Protein AF-A0A843CCV9-F1 (afdb_monomer_lite)

pLDDT: mean 87.37, std 11.82, range [52.5, 98.38]

Radius of gyration: 15.85 Å; chains: 1; bounding box: 40×37×37 Å

Sequence (175 aa):
MLTIKQDQPRVGEVSTDGSSGFIIGARSNHYNNNGCDVDTYYSRMQYDGSANFAKELDHPNDSTPKPSNNKIHWGGGTIPPNTWIGHKFVLRDYDDGKHVKMQMFLDKTDGFNGGDWNLVAEWNDDGNWPVPPNSCDISVDKIILDANPSIFIRNTEISSALYKKFSVREIDPLP

Structure (mmCIF, N/CA/C/O backbone):
data_AF-A0A843CCV9-F1
#
_entry.id   AF-A0A843CCV9-F1
#
loop_
_atom_site.group_PDB
_atom_site.id
_atom_site.type_symbol
_atom_site.label_atom_id
_atom_site.label_alt_id
_atom_site.label_comp_id
_atom_site.label_asym_id
_atom_site.label_entity_id
_atom_site.label_seq_id
_atom_site.pdbx_PDB_ins_code
_atom_site.Cartn_x
_atom_site.Cartn_y
_atom_site.Cartn_z
_atom_site.occupancy
_atom_site.B_iso_or_equiv
_atom_site.auth_seq_id
_atom_site.auth_comp_id
_atom_site.auth_asym_id
_atom_site.auth_atom_id
_atom_site.pdbx_PDB_model_num
ATOM 1 N N . MET A 1 1 ? -2.017 -7.859 9.337 1.00 60.91 1 MET A N 1
ATOM 2 C CA . MET A 1 1 ? -3.231 -7.192 9.869 1.00 60.91 1 MET A CA 1
ATOM 3 C C . MET A 1 1 ? -2.796 -6.265 10.980 1.00 60.91 1 MET A C 1
ATOM 5 O O . MET A 1 1 ? -1.854 -6.611 11.672 1.00 60.91 1 MET A O 1
ATOM 9 N N . LEU A 1 2 ? -3.436 -5.110 11.128 1.00 74.00 2 LEU A N 1
ATOM 10 C CA . LEU A 1 2 ? -3.137 -4.156 12.186 1.00 74.00 2 LEU A CA 1
ATOM 11 C C . LEU A 1 2 ? -4.424 -3.460 12.620 1.00 74.00 2 LEU A C 1
ATOM 13 O O . LEU A 1 2 ? -5.252 -3.134 11.773 1.00 74.00 2 LEU A O 1
ATOM 17 N N . THR A 1 3 ? -4.579 -3.227 13.919 1.00 69.50 3 THR A N 1
ATOM 18 C CA . THR A 1 3 ? -5.657 -2.408 14.472 1.00 69.50 3 THR A CA 1
ATOM 19 C C . THR A 1 3 ? -5.045 -1.209 15.185 1.00 69.50 3 THR A C 1
ATOM 21 O O . THR A 1 3 ? -4.145 -1.373 16.011 1.00 69.50 3 THR A O 1
ATOM 24 N N . ILE A 1 4 ? -5.513 -0.011 14.845 1.00 72.94 4 ILE A N 1
ATOM 25 C CA . ILE A 1 4 ? -4.904 1.262 15.234 1.00 72.94 4 ILE A CA 1
ATOM 26 C C . ILE A 1 4 ? -5.952 2.147 15.889 1.00 72.94 4 ILE A C 1
ATOM 28 O O . ILE A 1 4 ? -7.114 2.136 15.489 1.00 72.94 4 ILE A O 1
ATOM 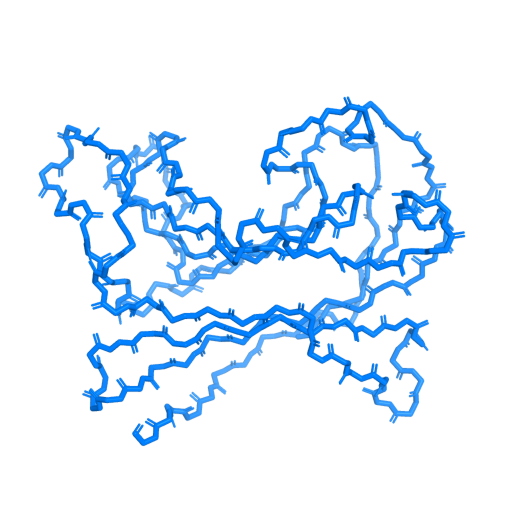32 N N . LYS A 1 5 ? -5.548 2.903 16.901 1.00 68.75 5 LYS A N 1
ATOM 33 C CA . LYS A 1 5 ? -6.392 3.881 17.577 1.00 68.75 5 LYS A CA 1
ATOM 34 C C . LYS A 1 5 ? -5.623 5.173 17.790 1.00 68.75 5 LYS A C 1
ATOM 36 O O . LYS A 1 5 ? -4.460 5.157 18.190 1.00 68.75 5 LYS A O 1
ATOM 41 N N . GLN A 1 6 ? -6.305 6.284 17.551 1.00 65.81 6 GLN A N 1
ATOM 42 C CA . GLN A 1 6 ? -5.810 7.626 17.826 1.00 65.81 6 GLN A CA 1
ATOM 43 C C . GLN A 1 6 ? -6.588 8.224 18.993 1.00 65.81 6 GLN A C 1
ATOM 45 O O . GLN A 1 6 ? -7.816 8.213 18.985 1.00 65.81 6 GLN A O 1
ATOM 50 N N . ASP A 1 7 ? -5.887 8.758 19.992 1.00 56.34 7 ASP A N 1
ATOM 51 C CA . ASP A 1 7 ? -6.539 9.197 21.227 1.00 56.34 7 ASP A CA 1
ATOM 52 C C . ASP A 1 7 ? -7.029 10.658 21.197 1.00 56.34 7 ASP A C 1
ATOM 54 O O . ASP A 1 7 ? -7.858 10.988 22.035 1.00 56.34 7 ASP A O 1
ATOM 58 N N . GLN A 1 8 ? -6.572 11.528 20.276 1.00 53.69 8 GLN A N 1
ATOM 59 C CA . GLN A 1 8 ? -6.925 12.970 20.205 1.00 53.69 8 GLN A CA 1
ATOM 60 C C . GLN A 1 8 ? -6.863 13.533 18.757 1.00 53.69 8 GLN A C 1
ATOM 62 O O . GLN A 1 8 ? -6.027 13.033 18.000 1.00 53.69 8 GLN A O 1
ATOM 67 N N . PRO A 1 9 ? -7.654 14.569 18.378 1.00 56.22 9 PRO A N 1
ATOM 68 C CA . PRO A 1 9 ? -7.565 15.275 17.081 1.00 56.22 9 PRO A CA 1
ATOM 69 C C . PRO A 1 9 ? -6.330 16.199 16.980 1.00 56.22 9 PRO A C 1
ATOM 71 O O . PRO A 1 9 ? -5.890 16.729 18.005 1.00 56.22 9 PRO A O 1
ATOM 74 N N . ARG A 1 10 ? -5.699 16.348 15.795 1.00 60.00 10 ARG A N 1
ATOM 75 C CA . ARG A 1 10 ? -4.328 16.927 15.659 1.00 60.00 10 ARG A CA 1
ATOM 76 C C . ARG A 1 10 ? -4.046 17.719 14.377 1.00 60.00 10 ARG A C 1
ATOM 78 O O . ARG A 1 10 ? -4.796 17.648 13.418 1.00 60.00 10 ARG A O 1
ATOM 85 N N . VAL A 1 11 ? -2.898 18.415 14.363 1.00 53.16 11 VAL A N 1
ATOM 86 C CA . VAL A 1 11 ? -2.359 19.246 13.259 1.00 53.16 11 VAL A CA 1
ATOM 87 C C . VAL A 1 11 ? -2.357 18.521 11.902 1.00 53.16 11 VAL A C 1
ATOM 89 O O . VAL A 1 11 ? -2.688 19.133 10.892 1.00 53.16 11 VAL A O 1
ATOM 92 N N . GLY A 1 12 ? -2.102 17.208 11.881 1.00 52.94 12 GLY A N 1
ATOM 93 C CA . GLY A 1 12 ? -2.172 16.396 10.661 1.00 52.94 12 GLY A CA 1
ATOM 94 C C . GLY A 1 12 ? -3.577 16.225 10.056 1.00 52.94 12 GLY A C 1
ATOM 95 O O . GLY A 1 12 ? -3.699 15.829 8.906 1.00 52.94 12 GLY A O 1
ATOM 96 N N . GLU A 1 13 ? -4.654 16.527 10.789 1.00 54.75 13 GLU A N 1
ATOM 97 C CA . GLU A 1 13 ? -6.037 16.471 10.274 1.00 54.75 13 GLU A CA 1
ATOM 98 C C . GLU A 1 13 ? -6.401 17.706 9.432 1.00 54.75 13 GLU A C 1
ATOM 100 O O . GLU A 1 13 ? -7.435 17.716 8.766 1.00 54.75 13 GLU A O 1
ATOM 105 N N . VAL A 1 14 ? -5.546 18.738 9.446 1.00 52.97 14 VAL A N 1
ATOM 106 C CA . VAL A 1 14 ? -5.641 19.923 8.578 1.00 52.97 14 VAL A CA 1
ATOM 107 C C . VAL A 1 14 ? -4.507 20.002 7.547 1.00 52.97 14 VAL A C 1
ATOM 109 O O . VAL A 1 14 ? -4.488 20.943 6.755 1.00 52.97 14 VAL A O 1
ATOM 112 N N . SER A 1 15 ? -3.580 19.032 7.522 1.00 52.50 15 SER A N 1
ATOM 113 C CA . SER A 1 15 ? -2.500 18.957 6.532 1.00 52.50 15 SER A CA 1
ATOM 114 C C . SER A 1 15 ? -2.775 17.879 5.477 1.00 52.50 15 SER A C 1
ATOM 116 O O . SER A 1 15 ? -3.178 16.755 5.776 1.00 52.50 15 SER A O 1
ATOM 118 N N . THR A 1 16 ? -2.549 18.222 4.208 1.00 55.12 16 THR A N 1
ATOM 119 C CA . THR A 1 16 ? -2.654 17.301 3.061 1.00 55.12 16 THR A CA 1
ATOM 120 C C . THR A 1 16 ? -1.339 16.557 2.799 1.00 55.12 16 THR A C 1
ATOM 122 O O . THR A 1 16 ? -1.041 16.220 1.653 1.00 55.12 16 THR A O 1
ATOM 125 N N . ASP A 1 17 ? -0.502 16.376 3.824 1.00 61.06 17 ASP A N 1
ATOM 126 C CA . ASP A 1 17 ? 0.738 15.609 3.697 1.00 61.06 17 ASP A CA 1
ATOM 127 C C . ASP A 1 17 ? 0.392 14.147 3.369 1.00 61.06 17 ASP A C 1
ATOM 129 O O . ASP A 1 17 ? -0.451 13.537 4.018 1.00 61.06 17 ASP A O 1
ATOM 133 N N . GLY A 1 18 ? 1.066 13.548 2.384 1.00 57.91 18 GLY A N 1
ATOM 134 C CA . GLY A 1 18 ? 0.923 12.125 2.072 1.00 57.91 18 GLY A CA 1
ATOM 135 C C . GLY A 1 18 ? 1.239 11.202 3.258 1.00 57.91 18 GLY A C 1
ATOM 136 O O . GLY A 1 18 ? 0.821 10.045 3.252 1.00 57.91 18 GLY A O 1
ATOM 137 N N . SER A 1 19 ? 1.925 11.705 4.288 1.00 64.25 19 SER A N 1
ATOM 138 C CA . SER A 1 19 ? 2.194 10.999 5.545 1.00 64.25 19 SER A CA 1
ATOM 139 C C . SER A 1 19 ? 1.162 11.256 6.660 1.00 64.25 19 SER A C 1
ATOM 141 O O . SER A 1 19 ? 1.296 10.677 7.747 1.00 64.25 19 SER A O 1
ATOM 143 N N . SER A 1 20 ? 0.142 12.098 6.439 1.00 75.38 20 SER A N 1
ATOM 144 C CA . SER A 1 20 ? -0.915 12.360 7.423 1.00 75.38 20 SER A CA 1
ATOM 145 C C . SER A 1 20 ? -1.913 11.195 7.447 1.00 75.38 20 SER A C 1
ATOM 147 O O . SER A 1 20 ? -2.726 11.001 6.547 1.00 75.38 20 SER A O 1
ATOM 149 N N . GLY A 1 21 ? -1.825 10.336 8.467 1.00 83.62 21 GLY A N 1
ATOM 150 C CA . GLY A 1 21 ? -2.702 9.172 8.592 1.00 83.62 21 GLY A CA 1
ATOM 151 C C . GLY A 1 21 ? -2.049 7.925 9.169 1.00 83.62 21 GLY A C 1
ATOM 152 O O . GLY A 1 21 ? -1.034 7.964 9.868 1.00 83.62 21 GLY A O 1
ATOM 153 N N . PHE A 1 22 ? -2.660 6.788 8.849 1.00 88.12 22 PHE A N 1
ATOM 154 C CA . PHE A 1 22 ? -2.153 5.448 9.104 1.00 88.12 22 PHE A CA 1
ATOM 155 C C . PHE A 1 22 ? -1.498 4.901 7.837 1.00 88.12 22 PHE A C 1
ATOM 157 O O . PHE A 1 22 ? -2.172 4.592 6.849 1.00 88.12 22 PHE A O 1
ATOM 164 N N . ILE A 1 23 ? -0.170 4.808 7.870 1.00 92.12 23 ILE A N 1
ATOM 165 C CA . ILE A 1 23 ? 0.641 4.427 6.718 1.00 92.12 23 ILE A CA 1
ATOM 166 C C . ILE A 1 23 ? 1.321 3.090 6.997 1.00 92.12 23 ILE A C 1
ATOM 168 O O . ILE A 1 23 ? 1.965 2.929 8.034 1.00 92.12 23 ILE A O 1
ATOM 172 N N . ILE A 1 24 ? 1.202 2.146 6.065 1.00 95.12 24 ILE A N 1
ATOM 173 C CA . ILE A 1 24 ? 1.956 0.885 6.074 1.00 95.12 24 ILE A CA 1
ATOM 174 C C . ILE A 1 24 ? 2.906 0.903 4.880 1.00 95.12 24 ILE A C 1
ATOM 176 O O . ILE A 1 24 ? 2.442 0.989 3.744 1.00 95.12 24 ILE A O 1
ATOM 180 N N . GLY A 1 25 ? 4.208 0.806 5.141 1.00 95.00 25 GLY A N 1
ATOM 181 C CA . GLY A 1 25 ? 5.238 0.586 4.127 1.00 95.00 25 GLY A CA 1
ATOM 182 C C . GLY A 1 25 ? 5.591 -0.896 4.041 1.00 95.00 25 GLY A C 1
ATOM 183 O O . GLY A 1 25 ? 5.730 -1.555 5.074 1.00 95.00 25 GLY A O 1
ATOM 184 N N . ALA A 1 26 ? 5.713 -1.432 2.829 1.00 94.56 26 ALA A N 1
ATOM 185 C CA . ALA A 1 26 ? 6.111 -2.816 2.578 1.00 94.56 26 ALA A CA 1
ATOM 186 C C . ALA A 1 26 ? 6.934 -2.929 1.285 1.00 94.56 26 ALA A C 1
ATOM 188 O O . ALA A 1 26 ? 6.927 -2.010 0.463 1.00 94.56 26 ALA A O 1
ATOM 189 N N . ARG A 1 27 ? 7.657 -4.050 1.134 1.00 92.00 27 ARG A N 1
ATOM 190 C CA . ARG A 1 27 ? 8.766 -4.188 0.170 1.00 92.00 27 ARG A CA 1
ATOM 191 C C . ARG A 1 27 ? 9.766 -3.045 0.301 1.00 92.00 27 ARG A C 1
ATOM 193 O O . ARG A 1 27 ? 10.195 -2.462 -0.690 1.00 92.00 27 ARG A O 1
ATOM 200 N N . SER A 1 28 ? 10.066 -2.688 1.549 1.00 91.25 28 SER A N 1
ATOM 201 C CA . SER A 1 28 ? 10.811 -1.481 1.851 1.00 91.25 28 SER A CA 1
ATOM 202 C C . SER A 1 28 ? 12.310 -1.734 2.001 1.00 91.25 28 SER A C 1
ATOM 204 O O . SER A 1 28 ? 12.720 -2.722 2.614 1.00 91.25 28 SER A O 1
ATOM 206 N N . ASN A 1 29 ? 13.116 -0.791 1.518 1.00 88.88 29 ASN A N 1
ATOM 207 C CA . ASN A 1 29 ? 14.542 -0.673 1.831 1.00 88.88 29 ASN A CA 1
ATOM 208 C C . ASN A 1 29 ? 14.869 0.586 2.668 1.00 88.88 29 ASN A C 1
ATOM 210 O O . ASN A 1 29 ? 16.020 0.989 2.796 1.00 88.88 29 ASN A O 1
ATOM 214 N N . HIS A 1 30 ? 13.852 1.195 3.292 1.00 82.12 30 HIS A N 1
ATOM 215 C CA . HIS A 1 30 ? 13.925 2.455 4.043 1.00 82.12 30 HIS A CA 1
ATOM 216 C C . HIS A 1 30 ? 14.600 2.295 5.433 1.00 82.12 30 HIS A C 1
ATOM 218 O O . HIS A 1 30 ? 14.054 2.699 6.463 1.00 82.12 30 HIS A O 1
ATOM 224 N N . TYR A 1 31 ? 15.778 1.660 5.492 1.00 74.25 31 TYR A N 1
ATOM 225 C CA . TYR A 1 31 ? 16.556 1.424 6.722 1.00 74.25 31 TYR A CA 1
ATOM 226 C C . TYR A 1 31 ? 17.905 2.154 6.766 1.00 74.25 31 TYR A C 1
ATOM 228 O O . TYR A 1 31 ? 18.540 2.191 7.822 1.00 74.25 31 TYR A O 1
ATOM 236 N N . ASN A 1 32 ? 18.374 2.698 5.643 1.00 68.50 32 ASN A N 1
ATOM 237 C CA . ASN A 1 32 ? 19.606 3.476 5.568 1.00 68.50 32 ASN A CA 1
ATOM 238 C C . ASN A 1 32 ? 19.285 4.944 5.221 1.00 68.50 32 ASN A C 1
ATOM 240 O O . ASN A 1 32 ? 18.177 5.272 4.811 1.00 68.50 32 ASN A O 1
ATOM 244 N N . ASN A 1 33 ? 20.250 5.843 5.424 1.00 69.75 33 ASN A N 1
ATOM 245 C CA . ASN A 1 33 ? 20.087 7.266 5.100 1.00 69.75 33 ASN A CA 1
ATOM 246 C C . ASN A 1 33 ? 20.477 7.587 3.643 1.00 69.75 33 ASN A C 1
ATOM 248 O O . ASN A 1 33 ? 20.698 8.754 3.320 1.00 69.75 33 ASN A O 1
ATOM 252 N N . ASN A 1 34 ? 20.635 6.575 2.781 1.00 80.56 34 ASN A N 1
ATOM 253 C CA . ASN A 1 34 ? 20.936 6.787 1.372 1.00 80.56 34 ASN A CA 1
ATOM 254 C C . ASN A 1 34 ? 19.620 6.924 0.606 1.00 80.56 34 ASN A C 1
ATOM 256 O O . ASN A 1 34 ? 18.908 5.944 0.417 1.00 80.56 34 ASN A O 1
ATOM 260 N N . GLY A 1 35 ? 19.312 8.136 0.142 1.00 83.12 35 GLY A N 1
ATOM 261 C CA . GLY A 1 35 ? 18.070 8.401 -0.583 1.00 83.12 35 GLY A CA 1
ATOM 262 C C . GLY A 1 35 ? 17.906 7.575 -1.861 1.00 83.12 35 GLY A C 1
ATOM 263 O O . GLY A 1 35 ? 16.779 7.360 -2.277 1.00 83.12 35 GLY A O 1
ATOM 264 N N . CYS A 1 36 ? 18.990 7.060 -2.446 1.00 87.25 36 CYS A N 1
ATOM 265 C CA . CYS A 1 36 ? 18.927 6.236 -3.654 1.00 87.25 36 CYS A CA 1
ATOM 266 C C . CYS A 1 36 ? 18.680 4.746 -3.411 1.00 87.25 36 CYS A C 1
ATOM 268 O O . CYS A 1 36 ? 18.385 4.029 -4.357 1.00 87.25 36 CYS A O 1
ATOM 270 N N . ASP A 1 37 ? 18.773 4.274 -2.168 1.00 81.31 37 ASP A N 1
ATOM 271 C CA . ASP A 1 37 ? 18.535 2.868 -1.837 1.00 81.31 37 ASP A CA 1
ATOM 272 C C . ASP A 1 37 ? 17.151 2.701 -1.195 1.00 81.31 37 ASP A C 1
ATOM 274 O O . ASP A 1 37 ? 17.004 1.968 -0.216 1.00 81.31 37 ASP A O 1
ATOM 278 N N . VAL A 1 38 ? 16.135 3.406 -1.701 1.00 85.31 38 VAL A N 1
ATOM 279 C CA . VAL A 1 38 ? 14.777 3.392 -1.143 1.00 85.31 38 VAL A CA 1
ATOM 280 C C . VAL A 1 38 ? 13.788 2.916 -2.189 1.00 85.31 38 VAL A C 1
ATOM 282 O O . VAL A 1 38 ? 13.311 3.690 -2.997 1.00 85.31 38 VAL A O 1
ATOM 285 N N . ASP A 1 39 ? 13.399 1.651 -2.109 1.00 90.31 39 ASP A N 1
ATOM 286 C CA . ASP A 1 39 ? 12.187 1.160 -2.761 1.00 90.31 39 ASP A CA 1
ATOM 287 C C . ASP A 1 39 ? 11.130 0.968 -1.678 1.00 90.31 39 ASP A C 1
ATOM 289 O O . ASP A 1 39 ? 11.453 0.380 -0.646 1.00 90.31 39 ASP A O 1
ATOM 293 N N . THR A 1 40 ? 9.899 1.461 -1.836 1.00 94.75 40 THR A N 1
ATOM 294 C CA . THR A 1 40 ? 8.776 1.154 -0.925 1.00 94.75 40 THR A CA 1
ATOM 295 C C . THR A 1 40 ? 7.422 1.298 -1.618 1.00 94.75 40 THR A C 1
ATOM 297 O O . THR A 1 40 ? 7.153 2.294 -2.289 1.00 94.75 40 THR A O 1
ATOM 300 N N . TYR A 1 41 ? 6.521 0.340 -1.375 1.00 96.75 41 TYR A N 1
ATOM 301 C CA . TYR A 1 41 ? 5.089 0.551 -1.574 1.00 96.75 41 TYR A CA 1
ATOM 302 C C . TYR A 1 41 ? 4.423 0.979 -0.272 1.00 96.75 41 TYR A C 1
ATOM 304 O O . TYR A 1 41 ? 4.558 0.332 0.770 1.00 96.75 41 TYR A O 1
ATOM 312 N N . TYR A 1 42 ? 3.627 2.035 -0.360 1.00 96.38 42 TYR A N 1
ATOM 313 C CA . TYR A 1 42 ? 2.873 2.599 0.745 1.00 96.38 42 TYR A CA 1
ATOM 314 C C . TYR A 1 42 ? 1.388 2.329 0.576 1.00 96.38 42 TYR A C 1
ATOM 316 O O . TYR A 1 42 ? 0.807 2.649 -0.456 1.00 96.38 42 TYR A O 1
ATOM 324 N N . SER A 1 43 ? 0.744 1.832 1.626 1.00 96.75 43 SER A N 1
ATOM 325 C CA . SER A 1 43 ? -0.708 1.872 1.787 1.00 96.75 43 SER A CA 1
ATOM 326 C C . SER A 1 43 ? -1.060 3.008 2.733 1.00 96.75 43 SER A C 1
ATOM 328 O O . SER A 1 43 ? -0.653 2.989 3.896 1.00 96.75 43 SER A O 1
ATOM 330 N N . ARG A 1 44 ? -1.798 4.002 2.235 1.00 94.38 44 ARG A N 1
ATOM 331 C CA . ARG A 1 44 ? -2.056 5.261 2.938 1.00 94.38 44 ARG A CA 1
ATOM 332 C C . ARG A 1 44 ? -3.537 5.422 3.234 1.00 94.38 44 ARG A C 1
ATOM 334 O O . ARG A 1 44 ? -4.332 5.662 2.326 1.00 94.38 44 ARG A O 1
ATOM 341 N N . MET A 1 45 ? -3.894 5.292 4.508 1.00 91.88 45 MET A N 1
ATOM 342 C CA . MET A 1 45 ? -5.218 5.623 5.024 1.00 91.88 45 MET A CA 1
ATOM 343 C C . MET A 1 45 ? -5.126 6.957 5.762 1.00 91.88 45 MET A C 1
ATOM 345 O O . MET A 1 45 ? -4.686 7.010 6.910 1.00 91.88 45 MET A O 1
ATOM 349 N N . GLN A 1 46 ? -5.493 8.035 5.081 1.00 88.06 46 GLN A N 1
ATOM 350 C CA . GLN A 1 46 ? -5.301 9.396 5.569 1.00 88.06 46 GLN A CA 1
ATOM 351 C C . GLN A 1 46 ? -6.462 9.863 6.449 1.00 88.06 46 GLN A C 1
ATOM 353 O O . GLN A 1 46 ? -7.580 9.334 6.385 1.00 88.06 46 GLN A O 1
ATOM 358 N N . TYR A 1 47 ? -6.200 10.869 7.284 1.00 83.31 47 TYR A N 1
ATOM 359 C CA . TYR A 1 47 ? -7.187 11.378 8.241 1.00 83.31 47 TYR A CA 1
ATOM 360 C C . TYR A 1 47 ? -8.427 11.964 7.569 1.00 83.31 47 TYR A C 1
ATOM 362 O O . TYR A 1 47 ? -9.538 11.713 8.025 1.00 83.31 47 TYR A O 1
ATOM 370 N N . ASP A 1 48 ? -8.255 12.619 6.422 1.00 83.25 48 ASP A N 1
ATOM 371 C CA . ASP A 1 48 ? -9.329 13.173 5.587 1.00 83.25 48 ASP A CA 1
ATOM 372 C C . ASP A 1 48 ? -10.132 12.106 4.800 1.00 83.25 48 ASP A C 1
ATOM 374 O O . ASP A 1 48 ? -10.908 12.416 3.885 1.00 83.25 48 ASP A O 1
ATOM 378 N N . GLY A 1 49 ? -9.875 10.828 5.087 1.00 88.69 49 GLY A N 1
ATOM 379 C CA . GLY A 1 49 ? -10.484 9.681 4.429 1.00 88.69 49 GLY A CA 1
ATOM 380 C C . GLY A 1 49 ? -9.857 9.292 3.100 1.00 88.69 49 GLY A C 1
ATOM 381 O O . GLY A 1 49 ? -10.334 8.332 2.502 1.00 88.69 49 GLY A O 1
ATOM 382 N N . SER A 1 50 ? -8.810 9.961 2.610 1.00 90.62 50 SER A N 1
ATOM 383 C CA . SER A 1 50 ? -8.103 9.491 1.411 1.00 90.62 50 SER A CA 1
ATOM 384 C C . SER A 1 50 ? -7.548 8.088 1.634 1.00 90.62 50 SER A C 1
ATOM 386 O O . SER A 1 50 ? -6.876 7.819 2.627 1.00 90.62 50 SER A O 1
ATOM 388 N N . ALA A 1 51 ? -7.832 7.190 0.695 1.00 93.75 51 ALA A N 1
ATOM 389 C CA . ALA A 1 51 ? -7.357 5.814 0.722 1.00 93.75 51 ALA A CA 1
ATOM 390 C C . ALA A 1 51 ? -6.677 5.502 -0.604 1.00 93.75 51 ALA A C 1
ATOM 392 O O . ALA A 1 51 ? -7.335 5.263 -1.617 1.00 93.75 51 ALA A O 1
ATOM 393 N N . ASN A 1 52 ? -5.352 5.551 -0.601 1.00 96.25 52 ASN A N 1
ATOM 394 C CA . ASN A 1 52 ? -4.545 5.414 -1.803 1.00 96.25 52 ASN A CA 1
ATOM 395 C C . ASN A 1 52 ? -3.224 4.700 -1.498 1.00 96.25 52 ASN A C 1
ATOM 397 O O . ASN A 1 52 ? -2.917 4.352 -0.356 1.00 96.25 52 ASN A O 1
ATOM 401 N N . PHE A 1 53 ? -2.454 4.484 -2.548 1.00 97.50 53 PHE A N 1
ATOM 402 C CA . PHE A 1 53 ? -1.113 3.946 -2.519 1.00 97.50 53 PHE A CA 1
ATOM 403 C C . PHE A 1 53 ? -0.112 4.993 -3.014 1.00 97.50 53 PHE A C 1
ATOM 405 O O . PHE A 1 53 ? -0.478 5.937 -3.726 1.00 97.50 53 PHE A O 1
ATOM 412 N N . ALA A 1 54 ? 1.145 4.829 -2.616 1.00 96.38 54 ALA A N 1
ATOM 413 C CA . ALA A 1 54 ? 2.311 5.472 -3.220 1.00 96.38 54 ALA A CA 1
ATOM 414 C C . ALA A 1 54 ? 3.381 4.419 -3.497 1.00 96.38 54 ALA A C 1
ATOM 416 O O . ALA A 1 54 ? 3.456 3.407 -2.801 1.00 96.38 54 ALA A O 1
ATOM 417 N N . LYS A 1 55 ? 4.211 4.703 -4.488 1.00 96.25 55 LYS A N 1
ATOM 418 C CA . LYS A 1 55 ? 5.498 4.079 -4.738 1.00 96.25 55 LYS A CA 1
ATOM 419 C C . LYS A 1 55 ? 6.588 5.130 -4.558 1.00 96.25 55 LYS A C 1
ATOM 421 O O . LYS A 1 55 ? 6.435 6.238 -5.065 1.00 96.25 55 LYS A O 1
ATOM 426 N N . GLU A 1 56 ? 7.660 4.766 -3.881 1.00 93.94 56 GLU A N 1
ATOM 427 C CA . GLU A 1 56 ? 8.900 5.539 -3.771 1.00 93.94 56 GLU A CA 1
ATOM 428 C C . GLU A 1 56 ? 10.026 4.644 -4.290 1.00 93.94 56 GLU A C 1
ATOM 430 O O . GLU A 1 56 ? 10.067 3.459 -3.945 1.00 93.94 56 GLU A O 1
ATOM 435 N N . LEU A 1 57 ? 10.864 5.195 -5.167 1.00 93.69 57 LEU A N 1
ATOM 436 C CA . LEU A 1 57 ? 12.067 4.542 -5.707 1.00 93.69 57 LEU A CA 1
ATOM 437 C C . LEU A 1 57 ? 13.347 5.312 -5.339 1.00 93.69 57 LEU A C 1
ATOM 439 O O . LEU A 1 57 ? 14.455 4.831 -5.554 1.00 93.69 57 LEU A O 1
ATOM 443 N N . ASP A 1 58 ? 13.182 6.513 -4.791 1.00 91.38 58 ASP A N 1
ATOM 444 C CA . ASP A 1 58 ? 14.217 7.336 -4.200 1.00 91.38 58 ASP A CA 1
ATOM 445 C C . ASP A 1 58 ? 13.575 8.285 -3.183 1.00 91.38 58 ASP A C 1
ATOM 447 O O . ASP A 1 58 ? 12.489 8.821 -3.404 1.00 91.38 58 ASP A O 1
ATOM 451 N N . HIS A 1 59 ? 14.240 8.517 -2.060 1.00 89.00 59 HIS A N 1
ATOM 452 C CA . HIS A 1 59 ? 13.739 9.417 -1.031 1.00 89.00 59 HIS A CA 1
ATOM 453 C C . HIS A 1 59 ? 14.142 10.871 -1.318 1.00 89.00 59 HIS A C 1
ATOM 455 O O . HIS A 1 59 ? 15.335 11.125 -1.524 1.00 89.00 59 HIS A O 1
ATOM 461 N N . PRO A 1 60 ? 13.216 11.855 -1.255 1.00 88.56 60 PRO A N 1
ATOM 462 C CA . PRO A 1 60 ? 11.852 11.794 -0.702 1.00 88.56 60 PRO A CA 1
ATOM 463 C C . PRO A 1 60 ? 10.723 11.795 -1.752 1.00 88.56 60 PRO A C 1
ATOM 465 O O . PRO A 1 60 ? 9.690 12.441 -1.551 1.00 88.56 60 PRO A O 1
ATOM 468 N N . ASN A 1 61 ? 10.932 11.169 -2.909 1.00 88.75 61 ASN A N 1
ATOM 469 C CA . ASN A 1 61 ? 10.096 11.373 -4.086 1.00 88.75 61 ASN A CA 1
ATOM 470 C C . ASN A 1 61 ? 9.074 10.244 -4.282 1.00 88.75 61 ASN A C 1
ATOM 472 O O . ASN A 1 61 ? 9.357 9.180 -4.830 1.00 88.75 61 ASN A O 1
ATOM 476 N N . ASP A 1 62 ? 7.825 10.532 -3.920 1.00 91.50 62 ASP A N 1
ATOM 477 C CA . ASP A 1 62 ? 6.701 9.627 -4.152 1.00 91.50 62 ASP A CA 1
ATOM 478 C C . ASP A 1 62 ? 6.091 9.787 -5.555 1.00 91.50 62 ASP A C 1
ATOM 480 O O . ASP A 1 62 ? 5.892 10.887 -6.077 1.00 91.50 62 ASP A O 1
ATOM 484 N N . SER A 1 63 ? 5.638 8.669 -6.119 1.00 95.38 63 SER A N 1
ATOM 485 C CA . SER A 1 63 ? 4.690 8.623 -7.235 1.00 95.38 63 SER A CA 1
ATOM 486 C C . SER A 1 63 ? 3.411 9.421 -6.944 1.00 95.38 63 SER A C 1
ATOM 488 O O . SER A 1 63 ? 2.975 9.570 -5.796 1.00 95.38 63 SER A O 1
ATOM 490 N N . THR A 1 64 ? 2.711 9.819 -8.009 1.00 95.06 64 THR A N 1
ATOM 491 C CA . THR A 1 64 ? 1.351 10.362 -7.873 1.00 95.06 64 THR A CA 1
ATOM 492 C C . THR A 1 64 ? 0.436 9.340 -7.179 1.00 95.06 64 THR A C 1
ATOM 494 O O . THR A 1 64 ? 0.358 8.209 -7.658 1.00 95.06 64 THR A O 1
ATOM 497 N N . PRO A 1 65 ? -0.308 9.704 -6.117 1.00 95.00 65 PRO A N 1
ATOM 498 C CA . PRO A 1 65 ? -1.178 8.775 -5.402 1.00 95.00 65 PRO A CA 1
ATOM 499 C C . PRO A 1 65 ? -2.193 8.066 -6.305 1.00 95.00 65 PRO A C 1
ATOM 501 O O . PRO A 1 65 ? -2.867 8.704 -7.123 1.00 95.00 65 PRO A O 1
ATOM 504 N N . LYS A 1 66 ? -2.361 6.753 -6.117 1.00 96.56 66 LYS A N 1
ATOM 505 C CA . LYS A 1 66 ? -3.357 5.957 -6.848 1.00 96.56 66 LYS A CA 1
ATOM 506 C C . LYS A 1 66 ? -4.123 5.003 -5.934 1.00 96.56 66 LYS A C 1
ATOM 508 O O . LYS A 1 66 ? -3.515 4.429 -5.043 1.00 96.56 66 LYS A O 1
ATOM 513 N N . PRO A 1 67 ? -5.430 4.787 -6.145 1.00 95.81 67 PRO A N 1
ATOM 514 C CA . PRO A 1 67 ? -6.327 5.589 -6.983 1.00 95.81 67 PRO A CA 1
ATOM 515 C C . PRO A 1 67 ? -6.444 7.043 -6.476 1.00 95.81 67 PRO A C 1
ATOM 517 O O . PRO A 1 67 ? -6.416 7.295 -5.276 1.00 95.81 67 PRO A O 1
ATOM 520 N N . SER A 1 68 ? -6.565 8.014 -7.389 1.00 87.94 68 SER A N 1
ATOM 521 C CA . SER A 1 68 ? -6.364 9.444 -7.081 1.00 87.94 68 SER A CA 1
ATOM 522 C C . SER A 1 68 ? -7.502 10.122 -6.308 1.00 87.94 68 SER A C 1
ATOM 524 O O . SER A 1 68 ? -7.264 11.133 -5.664 1.00 87.94 68 SER A O 1
ATOM 526 N N . ASN A 1 69 ? -8.726 9.582 -6.353 1.00 83.94 69 ASN A N 1
ATOM 527 C CA . ASN A 1 69 ? -9.924 10.210 -5.765 1.00 83.94 69 ASN A CA 1
ATOM 528 C C . ASN A 1 69 ? -10.692 9.276 -4.823 1.00 83.94 69 ASN A C 1
ATOM 530 O O . ASN A 1 69 ? -11.889 9.443 -4.594 1.00 83.94 69 ASN A O 1
ATOM 534 N N . ASN A 1 70 ? -10.026 8.245 -4.320 1.00 90.75 70 ASN A N 1
ATOM 535 C CA . ASN A 1 70 ? -10.683 7.237 -3.515 1.00 90.75 70 ASN A CA 1
ATOM 536 C C . ASN A 1 70 ? -10.782 7.667 -2.046 1.00 90.75 70 ASN A C 1
ATOM 538 O O . ASN A 1 70 ? -9.805 8.138 -1.454 1.00 90.75 70 ASN A O 1
ATOM 542 N N . LYS A 1 71 ? -11.978 7.514 -1.469 1.00 87.81 71 LYS A N 1
ATOM 543 C CA . LYS A 1 71 ? -12.332 8.057 -0.156 1.00 87.81 71 LYS A CA 1
ATOM 544 C C . LYS A 1 71 ? -13.063 7.028 0.703 1.00 87.81 71 LYS A C 1
ATOM 546 O O . LYS A 1 71 ? -14.070 6.457 0.296 1.00 87.81 71 LYS A O 1
ATOM 551 N N . ILE A 1 72 ? -12.595 6.864 1.934 1.00 89.56 72 ILE A N 1
ATOM 552 C CA . ILE A 1 72 ? -13.301 6.194 3.021 1.00 89.56 72 ILE A CA 1
ATOM 553 C C . ILE A 1 72 ? -14.243 7.205 3.664 1.00 89.56 72 ILE A C 1
ATOM 555 O O . ILE A 1 72 ? -13.827 8.265 4.129 1.00 89.56 72 ILE A O 1
ATOM 559 N N . HIS A 1 73 ? -15.523 6.857 3.754 1.00 82.88 73 HIS A N 1
ATOM 560 C CA . HIS A 1 73 ? -16.464 7.655 4.522 1.00 82.88 73 HIS A CA 1
ATOM 561 C C . HIS A 1 73 ? -16.360 7.318 6.017 1.00 82.88 73 HIS A C 1
ATOM 563 O O . HIS A 1 73 ? -16.723 6.220 6.460 1.00 82.88 73 HIS A O 1
ATOM 569 N N . TRP A 1 74 ? -15.871 8.273 6.808 1.00 82.62 74 TRP A N 1
ATOM 570 C CA . TRP A 1 74 ? -15.770 8.146 8.265 1.00 82.62 74 TRP A CA 1
ATOM 571 C C . TRP A 1 74 ? -17.062 8.488 9.021 1.00 82.62 74 TRP A C 1
ATOM 573 O O . TRP A 1 74 ? -17.143 8.215 10.212 1.00 82.62 74 TRP A O 1
ATOM 583 N N . GLY A 1 75 ? -18.076 9.058 8.358 1.00 71.38 75 GLY A N 1
ATOM 584 C CA . GLY A 1 75 ? -19.299 9.539 9.020 1.00 71.38 75 GLY A CA 1
ATOM 585 C C . GLY A 1 75 ? -19.177 10.930 9.658 1.00 71.38 75 GLY A C 1
ATOM 586 O O . GLY A 1 75 ? -20.160 11.433 10.188 1.00 71.38 75 GLY A O 1
ATOM 587 N N . GLY A 1 76 ? -18.000 11.566 9.581 1.00 68.12 76 GLY A N 1
ATOM 588 C CA . GLY A 1 76 ? -17.730 12.893 10.159 1.00 68.12 76 GLY A CA 1
ATOM 589 C C . GLY A 1 76 ? -16.591 13.671 9.486 1.00 68.12 76 GLY A C 1
ATOM 590 O O . GLY A 1 76 ? -16.023 14.569 10.094 1.00 68.12 76 GLY A O 1
ATOM 591 N N . GLY A 1 77 ? -16.219 13.314 8.250 1.00 72.00 77 GLY A N 1
ATOM 592 C CA . GLY A 1 77 ? -15.176 13.994 7.464 1.00 72.00 77 GLY A CA 1
ATOM 593 C C . GLY A 1 77 ? -13.733 13.615 7.824 1.00 72.00 77 GLY A C 1
ATOM 594 O O . GLY A 1 77 ? -12.936 13.414 6.916 1.00 72.00 77 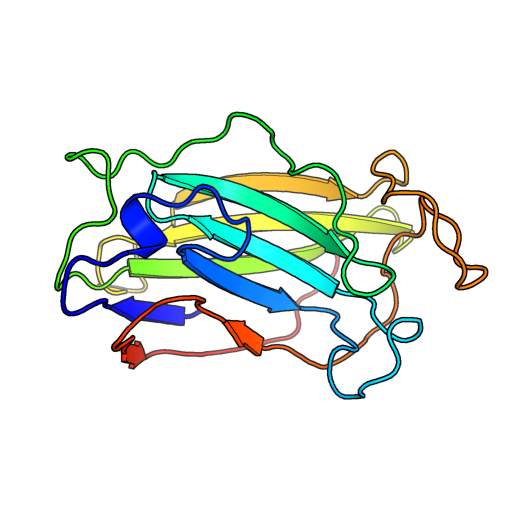GLY A O 1
ATOM 595 N N . THR A 1 78 ? -13.426 13.437 9.112 1.00 78.12 78 THR A N 1
ATOM 596 C CA . THR A 1 78 ? -12.122 12.958 9.604 1.00 78.12 78 THR A CA 1
ATOM 597 C C . THR A 1 78 ? -12.237 11.590 10.275 1.00 78.12 78 THR A C 1
ATOM 599 O O . THR A 1 78 ? -13.343 11.115 10.556 1.00 78.12 78 THR A O 1
ATOM 602 N N . ILE A 1 79 ? -11.100 10.951 10.533 1.00 79.31 79 ILE A N 1
ATOM 603 C CA . ILE A 1 79 ? -11.036 9.690 11.263 1.00 79.31 79 ILE A CA 1
ATOM 604 C C . ILE A 1 79 ? -11.686 9.829 12.653 1.00 79.31 79 ILE A C 1
ATOM 606 O O . ILE A 1 79 ? -11.462 10.824 13.346 1.00 79.31 79 ILE A O 1
ATOM 610 N N . PRO A 1 80 ? -12.505 8.863 13.106 1.00 82.38 80 PRO A N 1
ATOM 611 C CA . PRO A 1 80 ? -13.141 8.981 14.410 1.00 82.38 80 PRO A CA 1
ATOM 612 C C . PRO A 1 80 ? -12.100 8.851 15.538 1.00 82.38 80 PRO A C 1
ATOM 614 O O . PRO A 1 80 ? -11.350 7.867 15.572 1.00 82.38 80 PRO A O 1
ATOM 617 N N . PRO A 1 81 ? -12.058 9.791 16.503 1.00 82.81 81 PRO A N 1
ATOM 618 C CA . PRO A 1 81 ? -11.144 9.694 17.631 1.00 82.81 81 PRO A CA 1
ATOM 619 C C . PRO A 1 81 ? -11.521 8.515 18.532 1.00 82.81 81 PRO A C 1
ATOM 621 O O . PRO A 1 81 ? -12.666 8.058 18.564 1.00 82.81 81 PRO A O 1
ATOM 624 N N . ASN A 1 82 ? -10.544 8.020 19.292 1.00 85.56 82 ASN A N 1
ATOM 625 C CA . ASN A 1 82 ? -10.700 6.967 20.297 1.00 85.56 82 ASN A CA 1
ATOM 626 C C . ASN A 1 82 ? -11.318 5.660 19.747 1.00 85.56 82 ASN A C 1
ATOM 628 O O . ASN A 1 82 ? -11.832 4.846 20.512 1.00 85.56 82 ASN A O 1
ATOM 632 N N . THR A 1 83 ? -11.239 5.440 18.433 1.00 88.56 83 THR A N 1
ATOM 633 C CA . THR A 1 83 ? -11.851 4.302 17.738 1.00 88.56 83 THR A CA 1
ATOM 634 C C . THR A 1 83 ? -10.775 3.374 17.192 1.00 88.56 83 THR A C 1
ATOM 636 O O . THR A 1 83 ? -9.774 3.827 16.642 1.00 88.56 83 THR A O 1
ATOM 639 N N . TRP A 1 84 ? -10.973 2.065 17.356 1.00 92.44 84 TRP A N 1
ATOM 640 C CA . TRP A 1 84 ? -10.101 1.052 16.770 1.00 92.44 84 TRP A CA 1
ATOM 641 C C . TRP A 1 84 ? -10.455 0.835 15.300 1.00 92.44 84 TRP A C 1
ATOM 643 O O . TRP A 1 84 ? -11.567 0.419 14.979 1.00 92.44 84 TRP A O 1
ATOM 653 N N . ILE A 1 85 ? -9.488 1.084 14.424 1.00 92.69 85 ILE A N 1
ATOM 654 C CA . ILE A 1 85 ? -9.598 0.938 12.976 1.00 92.69 85 ILE A CA 1
ATOM 655 C C . ILE A 1 85 ? -8.628 -0.142 12.507 1.00 92.69 85 ILE A C 1
ATOM 657 O O . ILE A 1 85 ? -7.433 -0.097 12.796 1.00 92.69 85 ILE A O 1
ATOM 661 N N . GLY A 1 86 ? -9.138 -1.139 11.796 1.00 95.50 86 GLY A N 1
ATOM 662 C CA . GLY A 1 86 ? -8.344 -2.161 11.138 1.00 95.50 86 GLY A CA 1
ATOM 663 C C . GLY A 1 86 ? -7.837 -1.685 9.780 1.00 95.50 86 GLY A C 1
ATOM 664 O O . GLY A 1 86 ? -8.627 -1.263 8.941 1.00 95.50 86 GLY A O 1
ATOM 665 N N . HIS A 1 87 ? -6.533 -1.817 9.540 1.00 95.81 87 HIS A N 1
ATOM 666 C CA . HIS A 1 87 ? -5.887 -1.557 8.251 1.00 95.81 87 HIS A CA 1
ATOM 667 C C . HIS A 1 87 ? -5.116 -2.806 7.823 1.00 95.81 87 HIS A C 1
ATOM 669 O O . HIS A 1 87 ? -4.281 -3.349 8.557 1.00 95.81 87 HIS A O 1
ATOM 675 N N . LYS A 1 88 ? -5.438 -3.318 6.637 1.00 97.38 88 LYS A N 1
ATOM 676 C CA . LYS A 1 88 ? -4.760 -4.467 6.036 1.00 97.38 88 LYS A CA 1
ATOM 677 C C . LYS A 1 88 ? -4.273 -4.080 4.649 1.00 97.38 88 LYS A C 1
ATOM 679 O O . LYS A 1 88 ? -5.083 -3.747 3.791 1.00 97.38 88 LYS A O 1
ATOM 684 N N . PHE A 1 89 ? -2.964 -4.169 4.456 1.00 97.69 89 PHE A N 1
ATOM 685 C CA . PHE A 1 89 ? -2.309 -4.009 3.168 1.00 97.69 89 PHE A CA 1
ATOM 686 C C . PHE A 1 89 ? -1.915 -5.387 2.632 1.00 97.69 89 PHE A C 1
ATOM 688 O O . PHE A 1 89 ? -1.293 -6.172 3.349 1.00 97.69 89 PHE A O 1
ATOM 695 N N . VAL A 1 90 ? -2.335 -5.699 1.409 1.00 97.56 90 VAL A N 1
ATOM 696 C CA . VAL A 1 90 ? -2.006 -6.936 0.699 1.00 97.56 90 VAL A CA 1
ATOM 697 C C . VAL A 1 90 ? -1.276 -6.559 -0.583 1.00 97.56 90 VAL A C 1
ATOM 699 O O . VAL A 1 90 ? -1.808 -5.797 -1.387 1.00 97.56 90 VAL A O 1
ATOM 702 N N . LEU A 1 91 ? -0.081 -7.114 -0.752 1.00 95.94 91 LEU A N 1
ATOM 703 C CA . LEU A 1 91 ? 0.742 -7.035 -1.954 1.00 95.94 91 LEU A CA 1
ATOM 704 C C . LEU A 1 91 ? 0.874 -8.448 -2.506 1.00 95.94 91 LEU A C 1
ATOM 706 O O . LEU A 1 91 ? 1.219 -9.358 -1.753 1.00 95.94 91 LEU A O 1
ATOM 710 N N . ARG A 1 92 ? 0.572 -8.638 -3.787 1.00 96.50 92 ARG A N 1
ATOM 711 C CA . ARG A 1 92 ? 0.780 -9.911 -4.480 1.00 96.50 92 ARG A CA 1
ATOM 712 C C . ARG A 1 92 ? 1.367 -9.653 -5.844 1.00 96.50 92 ARG A C 1
ATOM 714 O O . ARG A 1 92 ? 0.860 -8.792 -6.560 1.00 96.50 92 ARG A O 1
ATOM 721 N N . ASP A 1 93 ? 2.371 -10.434 -6.201 1.00 97.12 93 ASP A N 1
ATOM 722 C CA . ASP A 1 93 ? 2.793 -10.485 -7.590 1.00 97.12 93 ASP A CA 1
ATOM 723 C C . ASP A 1 93 ? 1.699 -11.155 -8.429 1.00 97.12 93 ASP A C 1
ATOM 725 O O . ASP A 1 93 ? 0.944 -11.987 -7.916 1.00 97.12 93 ASP A O 1
ATOM 729 N N . TYR A 1 94 ? 1.580 -10.763 -9.690 1.00 96.81 94 TYR A N 1
ATOM 730 C CA . TYR A 1 94 ? 0.689 -11.368 -10.680 1.00 96.81 94 TYR A CA 1
ATOM 731 C C . TYR A 1 94 ? 1.377 -11.389 -12.050 1.00 96.81 94 TYR A C 1
ATOM 733 O O . TYR A 1 94 ? 2.451 -10.795 -12.199 1.00 96.81 94 TYR A O 1
ATOM 741 N N . ASP A 1 95 ? 0.774 -12.065 -13.035 1.00 96.50 95 ASP A N 1
ATOM 742 C CA . ASP A 1 95 ? 1.327 -12.183 -14.397 1.00 96.50 95 ASP A CA 1
ATOM 743 C C . ASP A 1 95 ? 2.757 -12.752 -14.385 1.00 96.50 95 ASP A C 1
ATOM 745 O O . ASP A 1 95 ? 3.735 -12.092 -14.749 1.00 96.50 95 ASP A O 1
ATOM 749 N N . ASP A 1 96 ? 2.883 -13.978 -13.867 1.00 94.50 96 ASP A N 1
ATOM 750 C CA . ASP A 1 96 ? 4.153 -14.704 -13.723 1.00 94.50 96 ASP A CA 1
ATOM 751 C C . ASP A 1 96 ? 5.245 -13.925 -12.961 1.00 94.50 96 ASP A C 1
ATOM 753 O O . ASP A 1 96 ? 6.438 -14.046 -13.250 1.00 94.50 96 ASP A O 1
ATOM 757 N N . GLY A 1 97 ? 4.851 -13.105 -11.984 1.00 94.88 97 GLY A N 1
ATOM 758 C CA . GLY A 1 97 ? 5.799 -12.371 -11.147 1.00 94.88 97 GLY A CA 1
ATOM 759 C C . GLY A 1 97 ? 6.311 -11.065 -11.752 1.00 94.88 97 GLY A C 1
ATOM 760 O O . GLY A 1 97 ? 7.315 -10.543 -11.279 1.00 94.88 97 GLY A O 1
ATOM 761 N N . LYS A 1 98 ? 5.671 -10.543 -12.805 1.00 96.88 98 LYS A N 1
ATOM 762 C CA . LYS A 1 98 ? 6.127 -9.327 -13.506 1.00 96.88 98 LYS A CA 1
ATOM 763 C C . LYS A 1 98 ? 5.494 -8.047 -12.983 1.00 96.88 98 LYS A C 1
ATOM 765 O O . LYS A 1 98 ? 6.044 -6.970 -13.189 1.00 96.88 98 LYS A O 1
ATOM 770 N N . HIS A 1 99 ? 4.352 -8.154 -12.316 1.00 97.94 99 HIS A N 1
ATOM 771 C CA . HIS A 1 99 ? 3.564 -7.006 -11.891 1.00 97.94 99 HIS A CA 1
ATOM 772 C C . HIS A 1 99 ? 3.073 -7.173 -10.454 1.00 97.94 99 HIS A C 1
ATOM 774 O O . HIS A 1 99 ? 3.025 -8.286 -9.934 1.00 97.94 99 HIS A O 1
ATOM 780 N N . VAL A 1 100 ? 2.668 -6.074 -9.812 1.00 97.88 100 VAL A N 1
ATOM 781 C CA . VAL A 1 100 ? 2.250 -6.081 -8.399 1.00 97.88 100 VAL A CA 1
ATOM 782 C C . VAL A 1 100 ? 0.822 -5.577 -8.246 1.00 97.88 100 VAL A C 1
ATOM 784 O O . VAL A 1 100 ? 0.481 -4.478 -8.679 1.00 97.88 100 VAL A O 1
ATOM 787 N N . LYS A 1 101 ? -0.018 -6.359 -7.571 1.00 98.25 101 LYS A N 1
ATOM 788 C CA . LYS A 1 101 ? -1.369 -5.976 -7.165 1.00 98.25 101 LYS A CA 1
ATOM 789 C C . LYS A 1 101 ? -1.388 -5.563 -5.698 1.00 98.25 101 LYS A C 1
ATOM 791 O O . LYS A 1 101 ? -1.000 -6.328 -4.814 1.00 98.25 101 LYS A O 1
ATOM 796 N N . MET A 1 102 ? -1.909 -4.370 -5.443 1.00 98.25 102 MET A N 1
ATOM 797 C CA . MET A 1 102 ? -2.077 -3.780 -4.118 1.00 98.25 102 MET A CA 1
ATOM 798 C C . MET A 1 102 ? -3.552 -3.723 -3.745 1.00 98.25 102 MET A C 1
ATOM 800 O O . MET A 1 102 ? -4.382 -3.237 -4.511 1.00 98.25 102 MET A O 1
ATOM 804 N N . GLN A 1 103 ? -3.879 -4.177 -2.538 1.00 98.38 103 GLN A N 1
ATOM 805 C CA . GLN A 1 10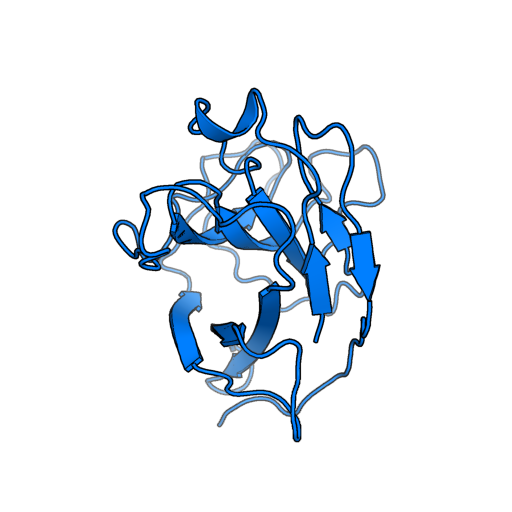3 ? -5.226 -4.092 -1.980 1.00 98.38 103 GLN A CA 1
ATOM 806 C C . GLN A 1 103 ? -5.180 -3.584 -0.540 1.00 98.38 103 GLN A C 1
ATOM 808 O O . GLN A 1 103 ? -4.370 -4.028 0.278 1.00 98.38 103 GLN A O 1
ATOM 813 N N . MET A 1 104 ? -6.082 -2.660 -0.225 1.00 98.25 104 MET A N 1
ATOM 814 C CA . MET A 1 104 ? -6.258 -2.080 1.101 1.00 98.25 104 MET A CA 1
ATOM 815 C C . MET A 1 104 ? -7.631 -2.468 1.630 1.00 98.25 104 MET A C 1
ATOM 817 O O . MET A 1 104 ? -8.643 -2.193 0.984 1.00 98.25 104 MET A O 1
ATOM 821 N N . PHE A 1 105 ? -7.672 -3.057 2.822 1.00 97.69 105 PHE A N 1
ATOM 822 C CA . PHE A 1 105 ? -8.917 -3.385 3.507 1.00 97.69 105 PHE A CA 1
ATOM 823 C C . PHE A 1 105 ? -9.049 -2.613 4.816 1.00 97.69 105 PHE A C 1
ATOM 825 O O . PHE A 1 105 ? -8.072 -2.447 5.557 1.00 97.69 105 PHE A O 1
ATOM 832 N N . LEU A 1 106 ? -10.283 -2.210 5.097 1.00 96.19 106 LEU A N 1
ATOM 833 C CA . LEU A 1 106 ? -10.718 -1.511 6.296 1.00 96.19 106 LEU A CA 1
ATOM 834 C C . LEU A 1 106 ? -11.609 -2.428 7.132 1.00 96.19 106 LEU A C 1
ATOM 836 O O . LEU A 1 106 ? -12.515 -3.060 6.598 1.00 96.19 106 LEU A O 1
ATOM 840 N N . ASP A 1 107 ? -11.388 -2.445 8.439 1.00 95.50 107 ASP A N 1
ATOM 841 C CA . ASP A 1 107 ? -12.305 -3.041 9.412 1.00 95.50 107 ASP A CA 1
ATOM 842 C C . ASP A 1 107 ? -12.658 -1.996 10.478 1.00 95.50 107 ASP A C 1
ATOM 844 O O . ASP A 1 107 ? -11.774 -1.365 11.054 1.00 95.50 107 ASP A O 1
ATOM 848 N N . LYS A 1 108 ? -13.950 -1.794 10.744 1.00 93.25 108 LYS A N 1
ATOM 849 C CA . LYS A 1 108 ? -14.438 -0.853 11.774 1.00 93.25 108 LYS A CA 1
ATOM 850 C C . LYS A 1 108 ? -14.947 -1.565 13.034 1.00 93.25 108 LYS A C 1
ATOM 852 O O . LYS A 1 108 ? -15.533 -0.925 13.901 1.00 93.25 108 LYS A O 1
ATOM 857 N N . THR A 1 109 ? -14.745 -2.880 13.140 1.00 94.25 109 THR A N 1
ATOM 858 C CA . THR A 1 109 ? -15.314 -3.723 14.208 1.00 94.25 109 THR A CA 1
ATOM 859 C C . THR A 1 109 ? -14.309 -4.112 15.292 1.00 94.25 109 THR A C 1
ATOM 861 O O . THR A 1 109 ? -14.614 -4.948 16.139 1.00 94.25 109 THR A O 1
ATOM 864 N N . ASP A 1 110 ? -13.096 -3.545 15.272 1.00 93.44 110 ASP A N 1
ATOM 865 C CA . ASP A 1 110 ? -11.991 -3.955 16.152 1.00 93.44 110 ASP A CA 1
ATOM 866 C C . ASP A 1 110 ? -11.689 -5.469 16.055 1.00 93.44 110 ASP A C 1
ATOM 868 O O . ASP A 1 110 ? -11.371 -6.150 17.035 1.00 93.44 110 ASP A O 1
ATOM 872 N N . GLY A 1 111 ? -11.800 -6.044 14.858 1.00 91.31 111 GLY A N 1
ATOM 873 C CA . GLY A 1 111 ? -11.572 -7.463 14.615 1.00 91.31 111 GLY A CA 1
ATOM 874 C C . GLY A 1 111 ? -12.571 -8.394 15.307 1.00 91.31 111 GLY A C 1
ATOM 875 O O . GLY A 1 111 ? -12.214 -9.547 15.572 1.00 91.31 111 GLY A O 1
ATOM 876 N N . PHE A 1 112 ? -13.773 -7.921 15.651 1.00 93.19 112 PHE A N 1
ATOM 877 C CA . PHE A 1 112 ? -14.829 -8.759 16.222 1.00 93.19 112 PHE A CA 1
ATOM 878 C C . PHE A 1 112 ? -15.125 -9.941 15.286 1.00 93.19 112 PHE A C 1
ATOM 880 O O . PHE A 1 112 ? -15.322 -9.752 14.090 1.00 93.19 112 PHE A O 1
ATOM 887 N N . ASN A 1 113 ? -15.089 -11.173 15.809 1.00 93.81 113 ASN A N 1
ATOM 888 C CA . ASN A 1 113 ? -15.237 -12.414 15.029 1.00 93.81 113 ASN A CA 1
ATOM 889 C C . ASN A 1 113 ? -14.324 -12.515 13.785 1.00 93.81 113 ASN A C 1
ATOM 891 O O . ASN A 1 113 ? -14.706 -13.096 12.774 1.00 93.81 113 ASN A O 1
ATOM 895 N N . GLY A 1 114 ? -13.108 -11.961 13.855 1.00 89.62 114 GLY A N 1
ATOM 896 C CA . GLY A 1 114 ? -12.156 -11.941 12.735 1.00 89.62 114 GLY A CA 1
ATOM 897 C C . GLY A 1 114 ? -12.165 -10.642 11.921 1.00 89.62 114 GLY A C 1
ATOM 898 O O . GLY A 1 114 ? -11.253 -10.429 11.117 1.00 89.62 114 GLY A O 1
ATOM 899 N N . GLY A 1 115 ? -13.110 -9.742 12.200 1.00 93.56 115 GLY A N 1
ATOM 900 C CA . GLY A 1 115 ? -13.254 -8.431 11.573 1.00 93.56 115 GLY A CA 1
ATOM 901 C C . GLY A 1 115 ? -14.122 -8.449 10.319 1.00 93.56 115 GLY A C 1
ATOM 902 O O . GLY A 1 115 ? -14.170 -9.448 9.601 1.00 93.56 115 GLY A O 1
ATOM 903 N N . ASP A 1 116 ? -14.757 -7.315 10.031 1.00 95.88 116 ASP A N 1
ATOM 904 C CA . ASP A 1 116 ? -15.535 -7.083 8.811 1.00 95.88 116 ASP A CA 1
ATOM 905 C C . ASP A 1 116 ? -14.673 -6.331 7.786 1.00 95.88 116 ASP A C 1
ATOM 907 O O . ASP A 1 116 ? -14.689 -5.102 7.676 1.00 95.88 116 ASP A O 1
ATOM 911 N N . TRP A 1 117 ? -13.816 -7.087 7.097 1.00 96.44 117 TRP A N 1
ATOM 912 C CA . TRP A 1 117 ? -12.808 -6.537 6.191 1.00 96.44 117 TRP A CA 1
ATOM 913 C C . TRP A 1 117 ? -13.405 -6.151 4.843 1.00 96.44 117 TRP A C 1
ATOM 915 O O . TRP A 1 117 ? -13.594 -6.995 3.969 1.00 96.44 117 TRP A O 1
ATOM 925 N N . ASN A 1 118 ? -13.587 -4.854 4.641 1.00 96.75 118 ASN A N 1
ATOM 926 C CA . ASN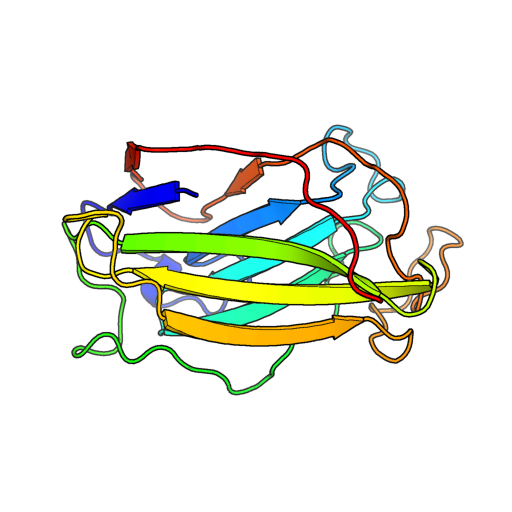 A 1 118 ? -14.092 -4.285 3.402 1.00 96.75 118 ASN A CA 1
ATOM 927 C C . ASN A 1 118 ? -12.927 -3.801 2.529 1.00 96.75 118 ASN A C 1
ATOM 929 O O . ASN A 1 118 ? -12.053 -3.081 3.016 1.00 96.75 118 ASN A O 1
ATOM 933 N N . LEU A 1 119 ? -12.897 -4.187 1.249 1.00 97.19 119 LEU A N 1
ATOM 934 C CA . LEU A 1 119 ? -11.936 -3.642 0.283 1.00 97.19 119 LEU A CA 1
ATOM 935 C C . LEU A 1 119 ? -12.250 -2.159 0.074 1.00 97.19 119 LEU A C 1
ATOM 937 O O . LEU A 1 119 ? -13.361 -1.815 -0.323 1.00 97.19 119 LEU A O 1
ATOM 941 N N . VAL A 1 120 ? -11.278 -1.293 0.342 1.00 96.38 120 VAL A N 1
ATOM 942 C CA . VAL A 1 120 ? -11.449 0.159 0.217 1.00 96.38 120 VAL A CA 1
ATOM 943 C C . VAL A 1 120 ? -10.587 0.767 -0.870 1.00 96.38 120 VAL A C 1
ATOM 945 O O . VAL A 1 120 ? -10.973 1.803 -1.381 1.00 96.38 120 VAL A O 1
ATOM 948 N N . ALA A 1 121 ? -9.465 0.155 -1.255 1.00 97.62 121 ALA A N 1
ATOM 949 C CA . ALA A 1 121 ? -8.660 0.605 -2.391 1.00 97.62 121 ALA A CA 1
ATOM 950 C C . ALA A 1 121 ? -7.967 -0.578 -3.074 1.00 97.62 121 ALA A C 1
ATOM 952 O O . ALA A 1 121 ? -7.546 -1.526 -2.408 1.00 97.62 121 ALA A O 1
ATOM 953 N N . GLU A 1 122 ? -7.805 -0.488 -4.391 1.00 98.12 122 GLU A N 1
ATOM 954 C CA . GLU A 1 122 ? -7.056 -1.441 -5.208 1.00 98.12 122 GLU A CA 1
ATOM 955 C C . GLU A 1 122 ? -6.273 -0.688 -6.291 1.00 98.12 122 GLU A C 1
ATOM 957 O O . GLU A 1 122 ? -6.771 0.297 -6.843 1.00 98.12 122 GLU A O 1
ATOM 962 N N . TRP A 1 123 ? -5.045 -1.126 -6.566 1.00 98.12 123 TRP A N 1
ATOM 963 C CA . TRP A 1 123 ? -4.218 -0.601 -7.651 1.00 98.12 123 TRP A CA 1
ATOM 964 C C . TRP A 1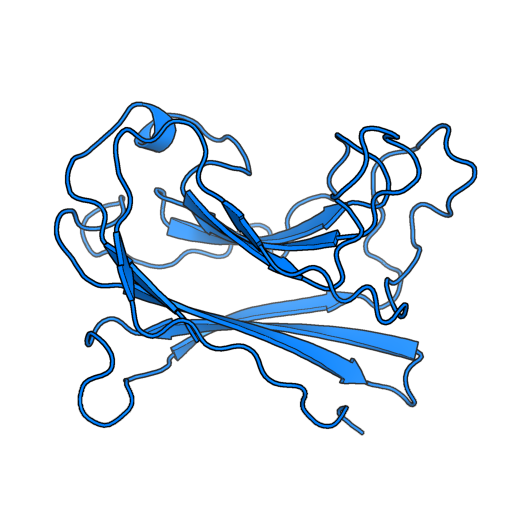 123 ? -3.233 -1.663 -8.144 1.00 98.12 123 TRP A C 1
ATOM 966 O O . TRP A 1 123 ? -2.769 -2.486 -7.355 1.00 98.12 123 TRP A O 1
ATOM 976 N N . ASN A 1 124 ? -2.895 -1.618 -9.430 1.00 98.12 124 ASN A N 1
ATOM 977 C CA . ASN A 1 124 ? -1.869 -2.465 -10.025 1.00 98.12 124 ASN A CA 1
ATOM 978 C C . ASN A 1 124 ? -0.677 -1.593 -10.418 1.00 98.12 124 ASN A C 1
ATOM 980 O O . ASN A 1 124 ? -0.860 -0.572 -11.078 1.00 98.12 124 ASN A O 1
ATOM 984 N N . ASP A 1 125 ? 0.527 -2.001 -10.033 1.00 98.06 125 ASP A N 1
ATOM 985 C CA . ASP A 1 125 ? 1.747 -1.499 -10.652 1.00 98.06 125 ASP A CA 1
ATOM 986 C C . ASP A 1 125 ? 2.102 -2.420 -11.819 1.00 98.06 125 ASP A C 1
ATOM 988 O O . ASP A 1 125 ? 2.521 -3.564 -11.625 1.00 98.06 125 ASP A O 1
ATOM 992 N N . ASP A 1 126 ? 1.832 -1.927 -13.022 1.00 97.50 126 ASP A N 1
ATOM 993 C CA . ASP A 1 126 ? 2.068 -2.583 -14.305 1.00 97.50 126 ASP A CA 1
ATOM 994 C C . ASP A 1 126 ? 3.197 -1.899 -15.107 1.00 97.50 126 ASP A C 1
ATOM 996 O O . ASP A 1 126 ? 3.323 -2.101 -16.312 1.00 97.50 126 ASP A O 1
ATOM 1000 N N . GLY A 1 127 ? 3.979 -1.033 -14.450 1.00 96.69 127 GLY A N 1
ATOM 1001 C CA . GLY A 1 127 ? 4.978 -0.176 -15.093 1.00 96.69 127 GLY A CA 1
ATOM 1002 C C . GLY A 1 127 ? 4.414 1.155 -15.607 1.00 96.69 127 GLY A C 1
ATOM 1003 O O . GLY A 1 127 ? 5.174 2.060 -15.924 1.00 96.69 127 GLY A O 1
ATOM 1004 N N . ASN A 1 128 ? 3.094 1.375 -15.607 1.00 96.12 128 ASN A N 1
ATOM 1005 C CA . ASN A 1 128 ? 2.500 2.661 -16.014 1.00 96.12 128 ASN A CA 1
ATOM 1006 C C . ASN A 1 128 ? 2.287 3.631 -14.841 1.00 96.12 128 ASN A C 1
ATOM 1008 O O . ASN A 1 128 ? 1.461 4.549 -14.908 1.00 96.12 128 ASN A O 1
ATOM 1012 N N . TRP A 1 129 ? 3.024 3.443 -13.745 1.00 97.06 129 TRP A N 1
ATOM 1013 C CA . TRP A 1 129 ? 2.941 4.274 -12.548 1.00 97.06 129 TRP A CA 1
ATOM 1014 C C . TRP A 1 129 ? 4.310 4.868 -12.195 1.00 97.06 129 TRP A C 1
ATOM 1016 O O . TRP A 1 129 ? 4.981 4.366 -11.292 1.00 97.06 129 TRP A O 1
ATOM 1026 N N . PRO A 1 130 ? 4.756 5.911 -12.919 1.00 95.88 130 PRO A N 1
ATOM 1027 C CA . PRO A 1 130 ? 6.083 6.466 -12.716 1.00 95.88 130 PRO A CA 1
ATOM 1028 C C . PRO A 1 130 ? 6.179 7.294 -11.427 1.00 95.88 130 PRO A C 1
ATOM 1030 O O . PRO A 1 130 ? 5.225 7.977 -11.029 1.00 95.88 130 PRO A O 1
ATOM 1033 N N . VAL A 1 131 ? 7.356 7.271 -10.803 1.00 95.38 131 VAL A N 1
ATOM 1034 C CA . VAL A 1 131 ? 7.789 8.279 -9.820 1.00 95.38 131 VAL A CA 1
ATOM 1035 C C . VAL A 1 131 ? 8.341 9.526 -10.538 1.00 95.38 131 VAL A C 1
ATOM 1037 O O . VAL A 1 131 ? 8.567 9.487 -11.753 1.00 95.38 131 VAL A O 1
ATOM 1040 N N . PRO A 1 132 ? 8.538 10.663 -9.845 1.00 94.38 132 PRO A N 1
ATOM 1041 C CA . PRO A 1 132 ? 9.242 11.810 -10.415 1.00 94.38 132 PRO A CA 1
ATOM 1042 C C . PRO A 1 132 ? 10.662 11.454 -10.907 1.00 94.38 132 PRO A C 1
ATOM 1044 O O . PRO A 1 132 ? 11.268 10.515 -10.396 1.00 94.38 132 PRO A O 1
ATOM 1047 N N . PRO A 1 133 ? 11.232 12.195 -11.877 1.00 92.62 133 PRO A N 1
ATOM 1048 C CA . PRO A 1 133 ? 12.620 11.993 -12.291 1.00 92.62 133 PRO A CA 1
ATOM 1049 C C . PRO A 1 133 ? 13.592 12.081 -11.108 1.00 92.62 133 PRO A C 1
ATOM 1051 O O . PRO A 1 133 ? 13.525 13.032 -10.329 1.00 92.62 133 PRO A O 1
ATOM 1054 N N . ASN A 1 134 ? 14.512 11.122 -11.018 1.00 90.00 134 ASN A N 1
ATOM 1055 C CA . ASN A 1 134 ? 15.462 10.987 -9.914 1.00 90.00 134 ASN A CA 1
ATOM 1056 C C . ASN A 1 134 ? 16.921 11.022 -10.401 1.00 90.00 134 ASN A C 1
ATOM 1058 O O . ASN A 1 134 ? 17.204 10.869 -11.590 1.00 90.00 134 ASN A O 1
ATOM 1062 N N . SER A 1 135 ? 17.859 11.230 -9.474 1.00 89.38 135 SER A N 1
ATOM 1063 C CA . SER A 1 135 ? 19.307 11.212 -9.742 1.00 89.38 135 SER A CA 1
ATOM 1064 C C . SER A 1 135 ? 19.969 9.858 -9.463 1.00 89.38 135 SER A C 1
ATOM 1066 O O . SER A 1 135 ? 21.194 9.767 -9.500 1.00 89.38 135 SER A O 1
ATOM 1068 N N . CYS A 1 136 ? 19.186 8.832 -9.132 1.00 89.25 136 CYS A N 1
ATOM 1069 C CA . CYS A 1 136 ? 19.663 7.563 -8.585 1.00 89.25 136 CYS A CA 1
ATOM 1070 C C . CYS A 1 136 ? 19.911 6.485 -9.649 1.00 89.25 136 CYS A C 1
ATOM 1072 O O . CYS A 1 136 ? 20.170 5.342 -9.297 1.00 89.25 136 CYS A O 1
ATOM 1074 N N . ASP A 1 137 ? 19.852 6.843 -10.937 1.00 89.69 137 ASP A N 1
ATOM 1075 C CA . ASP A 1 137 ? 19.938 5.910 -12.075 1.00 89.69 137 ASP A CA 1
ATOM 1076 C C . ASP A 1 137 ? 18.913 4.760 -11.986 1.00 89.69 137 ASP A C 1
ATOM 1078 O O . ASP A 1 137 ? 19.132 3.645 -12.456 1.00 89.69 137 ASP A O 1
ATOM 1082 N N . ILE A 1 138 ? 17.765 5.035 -11.355 1.00 90.94 138 ILE A N 1
ATOM 1083 C CA . ILE A 1 138 ? 16.651 4.097 -11.231 1.00 90.94 138 ILE A CA 1
ATOM 1084 C C . ILE A 1 138 ? 15.587 4.479 -12.252 1.00 90.94 138 ILE A C 1
ATOM 1086 O O . ILE A 1 138 ? 15.155 5.634 -12.321 1.00 90.94 138 ILE A O 1
ATOM 1090 N N . SER A 1 139 ? 15.128 3.490 -13.022 1.00 94.44 139 SER A N 1
ATOM 1091 C CA . SER A 1 139 ? 14.020 3.683 -13.955 1.00 94.44 139 SER A CA 1
ATOM 1092 C C . SER A 1 139 ? 12.783 4.173 -13.208 1.00 94.44 139 SER A C 1
ATOM 1094 O O . SER A 1 139 ? 12.338 3.537 -12.253 1.00 94.44 139 SER A O 1
ATOM 1096 N N . VAL A 1 140 ? 12.211 5.298 -13.640 1.00 95.00 140 VAL A N 1
ATOM 1097 C CA . VAL A 1 140 ? 11.076 5.935 -12.947 1.00 95.00 140 VAL A CA 1
ATOM 1098 C C . VAL A 1 140 ? 9.826 5.053 -12.907 1.00 95.00 140 VAL A C 1
ATOM 1100 O O . VAL A 1 140 ? 8.964 5.228 -12.053 1.00 95.00 140 VAL A O 1
ATOM 1103 N N . ASP A 1 141 ? 9.724 4.100 -13.825 1.00 96.00 141 ASP A N 1
ATOM 1104 C CA . ASP A 1 141 ? 8.649 3.125 -13.970 1.00 96.00 141 ASP A CA 1
ATOM 1105 C C . ASP A 1 141 ? 8.972 1.751 -13.357 1.00 96.00 141 ASP A C 1
ATOM 1107 O O . ASP A 1 141 ? 8.162 0.832 -13.484 1.00 96.00 141 ASP A O 1
ATOM 1111 N N . LYS A 1 142 ? 10.104 1.599 -12.646 1.00 95.69 142 LYS A N 1
ATOM 1112 C CA . LYS A 1 142 ? 10.476 0.341 -11.978 1.00 95.69 142 LYS A CA 1
ATOM 1113 C C . LYS A 1 142 ? 9.314 -0.174 -11.123 1.00 95.69 142 LYS A C 1
ATOM 1115 O O . LYS A 1 142 ? 8.712 0.564 -10.336 1.00 95.69 142 LYS A O 1
ATOM 1120 N N . ILE A 1 143 ? 9.030 -1.463 -11.270 1.00 97.06 143 ILE A N 1
ATOM 1121 C CA . ILE A 1 143 ? 8.121 -2.223 -10.412 1.00 97.06 143 ILE A CA 1
ATOM 1122 C C . ILE A 1 143 ? 8.971 -2.857 -9.309 1.00 97.06 143 ILE A C 1
ATOM 1124 O O . ILE A 1 143 ? 10.006 -3.462 -9.594 1.00 97.06 143 ILE A O 1
ATOM 1128 N N . ILE A 1 144 ? 8.557 -2.728 -8.047 1.00 95.31 144 ILE A N 1
ATOM 1129 C CA . ILE A 1 144 ? 9.313 -3.273 -6.912 1.00 95.31 144 ILE A CA 1
ATOM 1130 C C . ILE A 1 144 ? 8.962 -4.758 -6.761 1.00 95.31 144 ILE A C 1
ATOM 1132 O O . ILE A 1 144 ? 8.040 -5.134 -6.031 1.00 95.31 144 ILE A O 1
ATOM 1136 N N . LEU A 1 145 ? 9.695 -5.600 -7.488 1.00 94.25 145 LEU A N 1
ATOM 1137 C CA . LEU A 1 145 ? 9.613 -7.066 -7.424 1.00 94.25 145 LEU A CA 1
ATOM 1138 C C . LEU A 1 145 ? 10.603 -7.670 -6.417 1.00 94.25 145 LEU A C 1
ATOM 1140 O O . LEU A 1 145 ? 10.495 -8.842 -6.062 1.00 94.25 145 LEU A O 1
ATOM 1144 N N . ASP A 1 146 ? 11.546 -6.862 -5.932 1.00 89.06 146 ASP A N 1
ATOM 1145 C CA . ASP A 1 146 ? 12.534 -7.265 -4.938 1.00 89.06 146 ASP A CA 1
ATOM 1146 C C . ASP A 1 146 ? 11.859 -7.660 -3.613 1.00 89.06 146 ASP A C 1
ATOM 1148 O O . ASP A 1 146 ? 10.879 -7.051 -3.173 1.00 89.06 146 ASP A O 1
ATOM 1152 N N . ALA A 1 147 ? 12.402 -8.683 -2.945 1.00 78.75 147 ALA A N 1
ATOM 1153 C CA . ALA A 1 147 ? 11.813 -9.221 -1.718 1.00 78.75 147 ALA A CA 1
ATOM 1154 C C . ALA A 1 147 ? 11.768 -8.201 -0.563 1.00 78.75 147 ALA A C 1
ATOM 1156 O O . ALA A 1 147 ? 10.860 -8.287 0.262 1.00 78.75 147 ALA A O 1
ATOM 1157 N N . ASN A 1 148 ? 12.740 -7.271 -0.507 1.00 83.06 148 ASN A N 1
ATOM 1158 C CA . ASN A 1 148 ? 12.875 -6.139 0.428 1.00 83.06 148 ASN A CA 1
ATOM 1159 C C . ASN A 1 148 ? 12.077 -6.307 1.741 1.00 83.06 148 ASN A C 1
ATOM 1161 O O . ASN A 1 148 ? 10.972 -5.777 1.880 1.00 83.06 148 ASN A O 1
ATOM 1165 N N . PRO A 1 149 ? 12.602 -7.059 2.728 1.00 78.44 149 PRO A N 1
ATOM 1166 C CA . PRO A 1 149 ? 11.790 -7.603 3.817 1.00 78.44 149 PRO A CA 1
ATOM 1167 C C . PRO A 1 149 ? 11.395 -6.574 4.887 1.00 78.44 149 PRO A C 1
ATOM 1169 O O . PRO A 1 149 ? 10.781 -6.946 5.890 1.00 78.44 149 PRO A O 1
ATOM 1172 N N . SER A 1 150 ? 11.745 -5.293 4.725 1.00 89.31 150 SER A N 1
ATOM 1173 C CA . SER A 1 150 ? 11.345 -4.276 5.693 1.00 89.31 150 SER A CA 1
ATOM 1174 C C . SER A 1 150 ? 9.869 -3.932 5.530 1.00 89.31 150 SER A C 1
ATOM 1176 O O . SER A 1 150 ? 9.369 -3.645 4.436 1.00 89.31 150 SER A O 1
ATOM 1178 N N . ILE A 1 151 ? 9.173 -3.949 6.662 1.00 91.44 151 ILE A N 1
ATOM 1179 C CA . ILE A 1 151 ? 7.787 -3.525 6.802 1.00 91.44 151 ILE A CA 1
ATOM 1180 C C . ILE A 1 151 ? 7.737 -2.601 8.001 1.00 91.44 151 ILE A C 1
ATOM 1182 O O . ILE A 1 151 ? 8.210 -2.945 9.086 1.00 91.44 151 ILE A O 1
ATOM 1186 N N . PHE A 1 152 ? 7.125 -1.443 7.818 1.00 91.31 152 PHE A N 1
ATOM 1187 C CA . PHE A 1 152 ? 6.986 -0.467 8.883 1.00 91.31 152 PHE A CA 1
ATOM 1188 C C . PHE A 1 152 ? 5.598 0.146 8.886 1.00 91.31 152 PHE A C 1
ATOM 1190 O O . PHE A 1 152 ? 4.841 0.090 7.915 1.00 91.31 152 PHE A O 1
ATOM 1197 N N . ILE A 1 153 ? 5.280 0.750 10.022 1.00 90.94 153 ILE A N 1
ATOM 1198 C CA . ILE A 1 153 ? 4.093 1.567 10.187 1.00 90.94 153 ILE A CA 1
ATOM 1199 C C . ILE A 1 153 ? 4.564 2.962 10.547 1.00 90.94 153 ILE A C 1
ATOM 1201 O O . ILE A 1 153 ? 5.469 3.124 11.368 1.00 90.94 153 ILE A O 1
ATOM 1205 N N . ARG A 1 154 ? 3.943 3.964 9.939 1.00 87.00 154 ARG A N 1
ATOM 1206 C CA . ARG A 1 154 ? 4.283 5.361 10.163 1.00 87.00 154 ARG A CA 1
ATOM 1207 C C . ARG A 1 154 ? 3.024 6.193 10.341 1.00 87.00 154 ARG A C 1
ATOM 1209 O O . ARG A 1 154 ? 2.005 5.971 9.689 1.00 87.00 154 ARG A O 1
ATOM 1216 N N . ASN A 1 155 ? 3.145 7.185 11.211 1.00 84.75 155 ASN A N 1
ATOM 1217 C CA . ASN A 1 155 ? 2.274 8.348 11.263 1.00 84.75 155 ASN A CA 1
ATOM 1218 C C . ASN A 1 155 ? 3.177 9.565 11.382 1.00 84.75 155 ASN A C 1
ATOM 1220 O O . ASN A 1 155 ? 4.143 9.540 12.149 1.00 84.75 155 ASN A O 1
ATOM 1224 N N . THR A 1 156 ? 2.845 10.629 10.675 1.00 78.56 156 THR A N 1
ATOM 1225 C CA . THR A 1 156 ? 3.540 11.906 10.801 1.00 78.56 156 THR A CA 1
ATOM 1226 C C . THR A 1 156 ? 2.643 12.903 11.539 1.00 78.56 156 THR A C 1
ATOM 1228 O O . THR A 1 156 ? 1.420 12.816 11.471 1.00 78.56 156 THR A O 1
ATOM 1231 N N . GLU A 1 157 ? 3.258 13.795 12.323 1.00 74.81 157 GLU A N 1
ATOM 1232 C CA . GLU A 1 157 ? 2.576 14.883 13.050 1.00 74.81 157 GLU A CA 1
ATOM 1233 C C . GLU A 1 157 ? 1.460 14.445 14.021 1.00 74.81 157 GLU A C 1
ATOM 1235 O O . GLU A 1 157 ? 0.446 15.122 14.212 1.00 74.81 157 GLU A O 1
ATOM 1240 N N . ILE A 1 158 ? 1.677 13.320 14.709 1.00 74.62 158 ILE A N 1
ATOM 1241 C CA . ILE A 1 158 ? 0.796 12.841 15.776 1.00 74.62 158 ILE A CA 1
ATOM 1242 C C . ILE A 1 158 ? 1.438 12.901 17.164 1.00 74.62 158 ILE A C 1
ATOM 1244 O O . ILE A 1 158 ? 2.639 12.713 17.311 1.00 74.62 158 ILE A O 1
ATOM 1248 N N . SER A 1 159 ? 0.624 13.081 18.211 1.00 73.75 159 SER A N 1
ATOM 1249 C CA . SER A 1 159 ? 1.081 12.992 19.606 1.00 73.75 159 SER A CA 1
ATOM 1250 C C . SER A 1 159 ? 1.025 11.575 20.195 1.00 73.75 159 SER A C 1
ATOM 1252 O O . SER A 1 159 ? 1.738 11.289 21.147 1.00 73.75 159 SER A O 1
ATOM 1254 N N . SER A 1 160 ? 0.192 10.680 19.652 1.00 79.12 160 SER A N 1
ATOM 1255 C CA . SER A 1 160 ? 0.065 9.277 20.077 1.00 79.12 160 SER A CA 1
ATOM 1256 C C . SER A 1 160 ? -0.724 8.441 19.064 1.00 79.12 160 SER A C 1
ATOM 1258 O O . SER A 1 160 ? -1.770 8.866 18.568 1.00 79.12 160 SER A O 1
ATOM 1260 N N . ALA A 1 161 ? -0.258 7.230 18.792 1.00 83.31 161 ALA A N 1
ATOM 1261 C CA . ALA A 1 161 ? -1.037 6.189 18.136 1.00 83.31 161 ALA A CA 1
ATOM 1262 C C . ALA A 1 161 ? -0.838 4.891 18.911 1.00 83.31 161 ALA A C 1
ATOM 1264 O O . ALA A 1 161 ? 0.272 4.579 19.346 1.00 83.31 161 ALA A O 1
ATOM 1265 N N . LEU A 1 162 ? -1.924 4.151 19.100 1.00 89.38 162 LEU A N 1
ATOM 1266 C CA . LEU A 1 162 ? -1.906 2.848 19.743 1.00 89.38 162 LEU A CA 1
ATOM 1267 C C . LEU A 1 162 ? -2.098 1.773 18.687 1.00 89.38 162 LEU A C 1
ATOM 1269 O O . LEU A 1 162 ? -2.995 1.866 17.850 1.00 89.38 162 LEU A O 1
ATOM 1273 N N . TYR A 1 163 ? -1.282 0.732 18.774 1.00 90.75 163 TYR A N 1
ATOM 1274 C CA . TYR A 1 163 ? -1.264 -0.383 17.840 1.00 90.75 163 TYR A CA 1
ATOM 1275 C C . TYR A 1 163 ? -1.554 -1.686 18.571 1.00 90.75 163 TYR A C 1
ATOM 1277 O O . TYR A 1 163 ? -1.006 -1.944 19.642 1.00 90.75 163 TYR A O 1
ATOM 1285 N N . LYS A 1 164 ? -2.394 -2.537 17.984 1.00 92.88 164 LYS A N 1
ATOM 1286 C CA . LYS A 1 164 ? -2.607 -3.912 18.447 1.00 92.88 164 LYS A CA 1
ATOM 1287 C C . LYS A 1 164 ? -2.891 -4.848 17.279 1.00 92.88 164 LYS A C 1
ATOM 1289 O O . LYS A 1 164 ? -3.193 -4.411 16.170 1.00 92.88 164 LYS A O 1
ATOM 1294 N N . LYS A 1 165 ? -2.808 -6.156 17.549 1.00 92.06 165 LYS A N 1
ATOM 1295 C CA . LYS A 1 165 ? -3.083 -7.230 16.574 1.00 92.06 165 LYS A CA 1
ATOM 1296 C C . LYS A 1 165 ? -2.220 -7.127 15.303 1.00 92.06 165 LYS A C 1
ATOM 1298 O O . LYS A 1 165 ? -2.660 -7.545 14.232 1.00 92.06 165 LYS A O 1
ATOM 1303 N N . PHE A 1 166 ? -1.006 -6.574 15.428 1.00 92.19 166 PHE A N 1
ATOM 1304 C CA . PHE A 1 166 ? -0.055 -6.487 14.324 1.00 92.19 166 PHE A CA 1
ATOM 1305 C C . PHE A 1 166 ? 0.396 -7.884 13.896 1.00 92.19 166 PHE A C 1
ATOM 1307 O O . PHE A 1 166 ? 0.776 -8.710 14.721 1.00 92.19 166 PHE A O 1
ATOM 1314 N N . SER A 1 167 ? 0.330 -8.147 12.599 1.00 93.12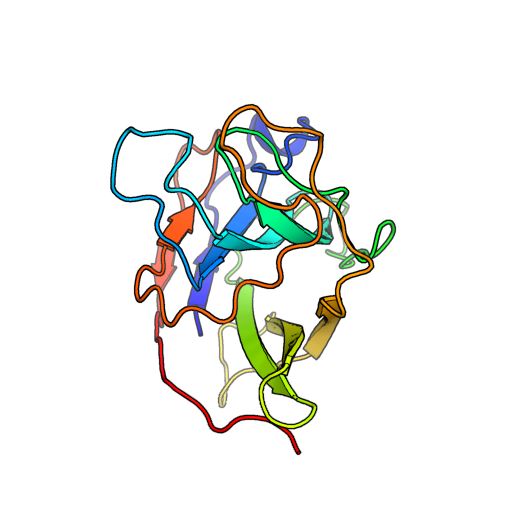 167 SER A N 1
ATOM 1315 C CA . SER A 1 167 ? 0.792 -9.386 11.987 1.00 93.12 167 SER A CA 1
ATOM 1316 C C . SER A 1 167 ? 1.237 -9.141 10.556 1.00 93.12 167 SER A C 1
ATOM 1318 O O . SER A 1 167 ? 0.599 -8.392 9.809 1.00 93.12 167 SER A O 1
ATOM 1320 N N . VAL A 1 168 ? 2.282 -9.859 10.175 1.00 93.62 168 VAL A N 1
ATOM 1321 C CA . VAL A 1 168 ? 2.823 -9.949 8.822 1.00 93.62 168 VAL A CA 1
ATOM 1322 C C . VAL A 1 168 ? 2.865 -11.425 8.451 1.00 93.62 168 VAL A C 1
ATOM 1324 O O . VAL A 1 168 ? 3.082 -12.274 9.315 1.00 93.62 168 VAL A O 1
ATOM 1327 N N . ARG A 1 169 ? 2.613 -11.730 7.181 1.00 93.50 169 ARG A N 1
ATOM 1328 C CA . ARG A 1 169 ? 2.785 -13.067 6.617 1.00 93.50 169 ARG A CA 1
ATOM 1329 C C . ARG A 1 169 ? 3.079 -12.961 5.133 1.00 93.50 169 ARG A C 1
ATOM 1331 O O . ARG A 1 169 ? 2.543 -12.072 4.472 1.00 93.50 169 ARG A O 1
ATOM 1338 N N . GLU A 1 170 ? 3.868 -13.899 4.648 1.00 92.00 170 GLU A N 1
ATOM 1339 C CA . GLU A 1 170 ? 3.998 -14.173 3.224 1.00 92.00 170 GLU A CA 1
ATOM 1340 C C . GLU A 1 170 ? 2.733 -14.878 2.725 1.00 92.00 170 GLU A C 1
ATOM 1342 O O . GLU A 1 170 ? 2.017 -15.535 3.491 1.00 92.00 170 GLU A O 1
ATOM 1347 N N . ILE A 1 171 ? 2.418 -14.670 1.453 1.00 93.06 171 ILE A N 1
ATOM 1348 C CA . ILE A 1 171 ? 1.236 -15.202 0.780 1.00 93.06 171 ILE A CA 1
ATOM 1349 C C . ILE A 1 171 ? 1.611 -15.559 -0.654 1.00 93.06 171 ILE A C 1
ATOM 1351 O O . ILE A 1 171 ? 2.524 -14.956 -1.216 1.00 93.06 171 ILE A O 1
ATOM 1355 N N . ASP A 1 172 ? 0.878 -16.501 -1.238 1.00 95.56 172 ASP A N 1
ATOM 1356 C CA . ASP A 1 172 ? 1.100 -16.913 -2.620 1.00 95.56 172 ASP A CA 1
ATOM 1357 C C . ASP A 1 172 ? 0.834 -15.759 -3.608 1.00 95.56 172 ASP A C 1
ATOM 1359 O O . ASP A 1 172 ? -0.047 -14.914 -3.359 1.00 95.56 172 ASP A O 1
ATOM 1363 N N . PRO A 1 173 ? 1.559 -15.727 -4.743 1.00 94.94 173 PRO A N 1
ATOM 1364 C CA . PRO A 1 173 ? 1.252 -14.815 -5.834 1.00 94.94 173 PRO A CA 1
ATOM 1365 C C . PRO A 1 173 ? -0.128 -15.124 -6.432 1.00 94.94 173 PRO A C 1
ATOM 1367 O O . PRO A 1 173 ? -0.735 -16.173 -6.198 1.00 94.94 173 PRO A O 1
ATOM 1370 N N . LEU A 1 174 ? -0.647 -14.178 -7.205 1.00 94.25 174 LEU A N 1
ATOM 1371 C CA . LEU A 1 174 ? -1.782 -14.417 -8.087 1.00 94.25 174 LEU A CA 1
ATOM 1372 C C . LEU A 1 174 ? -1.300 -15.107 -9.373 1.00 94.25 174 LEU A C 1
ATOM 1374 O O . LEU A 1 174 ? -0.129 -14.955 -9.723 1.00 94.25 174 LEU A O 1
ATOM 1378 N N . PRO A 1 175 ? -2.190 -15.846 -10.064 1.00 85.62 175 PRO A N 1
ATOM 1379 C CA . PRO A 1 175 ? -1.920 -16.315 -11.419 1.00 85.62 175 PRO A CA 1
ATOM 1380 C C . PRO A 1 175 ? -1.486 -15.188 -12.364 1.00 85.62 175 PRO A C 1
ATOM 1382 O O . PRO A 1 175 ? -1.916 -14.024 -12.161 1.00 85.62 175 PRO A O 1
#

Secondary structure (DSSP, 8-state):
-EEEEE-S--GGGS---TTSEEEEEEEE-TTSS-TTS--EEEEEEETTSBEEEEEEEETTEEPPPBSTT-B---SSSSPPTT-EEEEEEEEEEETTTTEEEEEEEEESSTTGGG---EEEEEEEESS--PPPP-SSS--TT----S--BEEEEE-SS-S-EEEES------PPP-

Foldseek 3Di:
DKKKAAADDFPLLVDPPQQAAKKKWFLFPPPDPFQQRTWTKIFGCHFQFDTWIWTRNGPPWIFQTPPNDFGDDCVPRGPDHGFIKDWDWDWAADDVLQKIKIWIWIFRPNCVVHTDTDTRHIDILPLPTFIPDDPNPDGRSDHSSDNNGDMDIGHPRGPDMDMDPDDDDDDHHYD